Protein AF-A0A969PRB3-F1 (afdb_monomer)

Organism: NCBI:txid1237094

Secondary structure (DSSP, 8-state):
-PPPSEEEEEEEEE-SSEEEEE-SS-EEEEE--HHHHHHHHHHHHH-SS-EEEEETTTTEEE-HHHHGGGTTT-GGGTTGGGG---TTS---

Foldseek 3Di:
DDDDQKFKWKFPDADPFWTFTDGPVGTAIAGHDPVRNVVVVVCVVVDVIDMFMARPVVRHTDDCVVVVVCVVPDPVCVVVVQQPQPPVRDGD

pLDDT: mean 72.0, std 20.44, range [35.0, 94.62]

Sequence (92 aa):
MEMLRYEHGIVKEFGDQEAIVSTPELDYHLKLTEEENGVIQMLLLEKETVYVLVDTEEKRIVFENVLESSEHANPELIDLENDAVDENGFVK

Structure (mmCIF, N/CA/C/O backbone):
data_AF-A0A969PRB3-F1
#
_entry.id   AF-A0A969PRB3-F1
#
loop_
_atom_site.group_PDB
_atom_site.id
_atom_site.type_symbol
_atom_site.label_atom_id
_atom_site.label_alt_id
_atom_site.label_comp_id
_atom_site.label_asym_id
_atom_site.label_entity_id
_atom_site.label_seq_id
_atom_site.pdbx_PDB_ins_code
_atom_site.Cartn_x
_atom_site.Cartn_y
_atom_site.Cartn_z
_atom_site.occupancy
_atom_site.B_iso_or_equiv
_atom_site.auth_seq_id
_atom_site.auth_comp_id
_atom_site.auth_asym_id
_atom_sit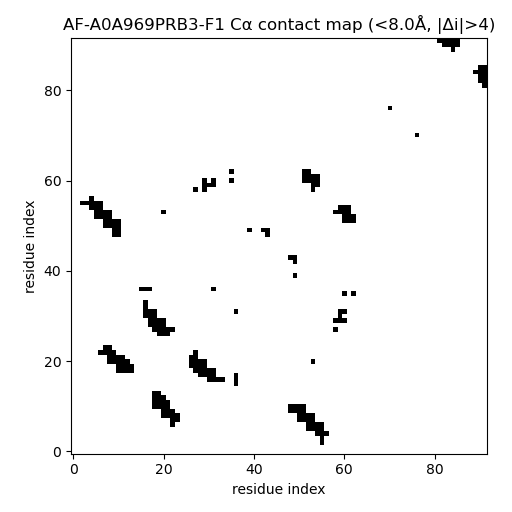e.auth_atom_id
_atom_site.pdbx_PDB_model_num
ATOM 1 N N . MET A 1 1 ? -2.506 -20.842 8.707 1.00 50.91 1 MET A N 1
ATOM 2 C CA . MET A 1 1 ? -1.498 -19.943 8.126 1.00 50.91 1 MET A CA 1
ATOM 3 C C . MET A 1 1 ? -1.408 -18.762 9.058 1.00 50.91 1 MET A C 1
ATOM 5 O O . MET A 1 1 ? -2.448 -18.296 9.507 1.00 50.91 1 MET A O 1
ATOM 9 N N . GLU A 1 2 ? -0.196 -18.421 9.470 1.00 56.06 2 GLU A N 1
ATOM 10 C CA . GLU A 1 2 ? 0.074 -17.230 10.273 1.00 56.06 2 GLU A CA 1
ATOM 11 C C . GLU A 1 2 ? 0.125 -16.069 9.276 1.00 56.06 2 GLU A C 1
ATOM 13 O O . GLU A 1 2 ? 0.879 -16.160 8.310 1.00 56.06 2 GLU A O 1
ATOM 18 N N . MET A 1 3 ? -0.747 -15.068 9.424 1.00 61.25 3 MET A N 1
ATOM 19 C CA . MET A 1 3 ? -0.704 -13.895 8.546 1.00 61.25 3 MET A CA 1
ATOM 20 C C . MET A 1 3 ? 0.578 -13.130 8.858 1.00 61.25 3 MET A C 1
ATOM 22 O O . MET A 1 3 ? 0.869 -12.868 10.029 1.00 61.25 3 MET A O 1
ATOM 26 N N . LEU A 1 4 ? 1.352 -12.805 7.825 1.00 71.25 4 LEU A N 1
ATOM 27 C CA . LEU A 1 4 ? 2.526 -11.963 7.990 1.00 71.25 4 LEU A CA 1
ATOM 28 C C . LEU A 1 4 ? 2.044 -10.556 8.351 1.00 71.25 4 LEU A C 1
ATOM 30 O O . LEU A 1 4 ? 1.139 -10.014 7.717 1.00 71.25 4 LEU A O 1
ATOM 34 N N . ARG A 1 5 ? 2.636 -9.959 9.389 1.00 79.62 5 ARG A N 1
ATOM 35 C CA . ARG A 1 5 ? 2.286 -8.595 9.819 1.00 79.62 5 ARG A CA 1
ATOM 36 C C . ARG A 1 5 ? 2.524 -7.572 8.708 1.00 79.62 5 ARG A C 1
ATOM 38 O O . ARG A 1 5 ? 1.780 -6.604 8.589 1.00 79.62 5 ARG A O 1
ATOM 45 N N . TYR A 1 6 ? 3.544 -7.817 7.893 1.00 82.00 6 TYR A N 1
ATOM 46 C CA . TYR A 1 6 ? 3.889 -7.001 6.744 1.00 82.00 6 TYR A CA 1
ATOM 47 C C . TYR A 1 6 ? 3.854 -7.841 5.475 1.00 82.00 6 TYR A C 1
ATOM 49 O O . TYR A 1 6 ? 4.468 -8.907 5.415 1.00 82.00 6 TYR A O 1
ATOM 57 N N . GLU A 1 7 ? 3.159 -7.343 4.458 1.00 84.94 7 GLU A N 1
ATOM 58 C CA . GLU A 1 7 ? 3.048 -7.997 3.158 1.00 84.94 7 GLU A CA 1
ATOM 59 C C . GLU A 1 7 ? 3.398 -7.044 2.024 1.00 84.94 7 GLU A C 1
ATOM 61 O O . GLU A 1 7 ? 2.996 -5.881 2.016 1.00 84.94 7 GLU A O 1
ATOM 66 N N . HIS A 1 8 ? 4.122 -7.553 1.030 1.00 84.00 8 HIS A N 1
ATOM 67 C CA . HIS A 1 8 ? 4.371 -6.812 -0.197 1.00 84.00 8 HIS A CA 1
ATOM 68 C C . HIS A 1 8 ? 3.103 -6.784 -1.043 1.00 84.00 8 HIS A C 1
ATOM 70 O O . HIS A 1 8 ? 2.462 -7.814 -1.271 1.00 84.00 8 HIS A O 1
ATOM 76 N N . GLY A 1 9 ? 2.764 -5.601 -1.535 1.00 87.12 9 GLY A N 1
ATOM 77 C CA . GLY A 1 9 ? 1.601 -5.387 -2.368 1.00 87.12 9 GLY A CA 1
ATOM 78 C C . GLY A 1 9 ? 1.867 -4.435 -3.521 1.00 87.12 9 GLY A C 1
ATOM 79 O O . GLY A 1 9 ? 2.853 -3.699 -3.561 1.00 87.12 9 GLY A O 1
ATOM 80 N N . ILE A 1 10 ? 0.956 -4.463 -4.484 1.00 89.19 10 ILE A N 1
ATOM 81 C CA . ILE A 1 10 ? 0.979 -3.598 -5.661 1.00 89.19 10 ILE A CA 1
ATOM 82 C C . ILE A 1 10 ? -0.256 -2.711 -5.625 1.00 89.19 10 ILE A C 1
ATOM 84 O O . ILE A 1 10 ? -1.374 -3.209 -5.471 1.00 89.19 10 ILE A O 1
ATOM 88 N N . VAL A 1 11 ? -0.071 -1.404 -5.798 1.00 91.12 11 VAL A N 1
ATOM 89 C CA . VAL A 1 11 ? -1.188 -0.468 -5.957 1.00 91.12 11 VAL A CA 1
ATOM 90 C C . VAL A 1 11 ? -1.862 -0.748 -7.304 1.00 91.12 11 VAL A C 1
ATOM 92 O O . VAL A 1 11 ? -1.293 -0.474 -8.359 1.00 91.12 11 VAL A O 1
ATOM 95 N N . LYS A 1 12 ? -3.069 -1.322 -7.268 1.00 92.12 12 LYS A N 1
ATOM 96 C CA . LYS A 1 12 ? -3.891 -1.622 -8.452 1.00 92.12 12 LYS A CA 1
ATOM 97 C C . LYS A 1 12 ? -4.737 -0.435 -8.885 1.00 92.12 12 LYS A C 1
ATOM 99 O O . LYS A 1 12 ? -4.847 -0.148 -10.072 1.00 92.12 12 LYS A O 1
ATOM 104 N N . GLU A 1 13 ? -5.380 0.201 -7.913 1.00 92.00 13 GLU A N 1
ATOM 105 C CA . GLU A 1 13 ? -6.292 1.318 -8.129 1.00 92.00 13 GLU A CA 1
ATOM 106 C C . GLU A 1 13 ? -5.959 2.423 -7.134 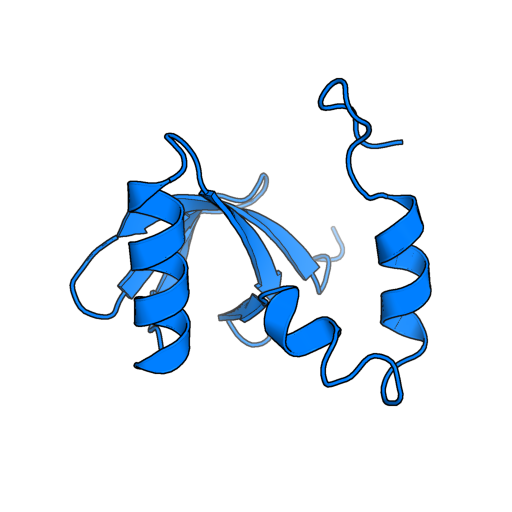1.00 92.00 13 GLU A C 1
ATOM 108 O O . GLU A 1 13 ? -5.616 2.153 -5.981 1.00 92.00 13 GLU A O 1
ATOM 113 N N . PHE A 1 14 ? -6.060 3.666 -7.592 1.00 92.38 14 PHE A N 1
ATOM 114 C CA . PHE A 1 14 ? -5.788 4.858 -6.804 1.00 92.38 14 PHE A CA 1
ATOM 115 C C . PHE A 1 14 ? -6.882 5.892 -7.075 1.00 92.38 14 PHE A C 1
ATOM 117 O O . PHE A 1 14 ? -7.150 6.233 -8.230 1.00 92.38 14 PHE A O 1
ATOM 124 N N . GLY A 1 15 ? -7.538 6.339 -6.007 1.00 89.50 15 GLY A N 1
ATOM 125 C CA . GLY A 1 15 ? -8.543 7.399 -5.999 1.00 89.50 15 GLY A CA 1
ATOM 126 C C . GLY A 1 15 ? -8.041 8.639 -5.258 1.00 89.50 15 GLY A C 1
ATOM 127 O O . GLY A 1 15 ? -6.856 8.765 -4.980 1.00 89.50 15 GLY A O 1
ATOM 128 N N . ASP A 1 16 ? -8.944 9.558 -4.909 1.00 86.06 16 ASP A N 1
ATOM 129 C CA . ASP A 1 16 ? -8.559 10.854 -4.326 1.00 86.06 16 ASP A CA 1
ATOM 130 C C . ASP A 1 16 ? -7.799 10.737 -2.990 1.00 86.06 16 ASP A C 1
ATOM 132 O O . ASP A 1 16 ? -6.910 11.547 -2.734 1.00 86.06 16 ASP A O 1
ATOM 136 N N . GLN A 1 17 ? -8.171 9.776 -2.132 1.00 90.56 17 GLN A N 1
ATOM 137 C CA . GLN A 1 17 ? -7.550 9.501 -0.819 1.00 90.56 17 GLN A CA 1
ATOM 138 C C . GLN A 1 17 ? -7.663 8.017 -0.433 1.00 90.56 17 GLN A C 1
ATOM 140 O O . GLN A 1 17 ? -7.761 7.648 0.741 1.00 90.56 17 GLN A O 1
ATOM 145 N N . GLU A 1 18 ? -7.724 7.146 -1.431 1.00 93.25 18 GLU A N 1
ATOM 146 C CA . GLU A 1 18 ? -7.842 5.710 -1.222 1.00 93.25 18 GLU A CA 1
ATOM 147 C C . GLU A 1 18 ? -7.038 4.950 -2.267 1.00 93.25 18 GLU A C 1
ATOM 149 O O . GLU A 1 18 ? -6.888 5.396 -3.404 1.00 93.25 18 GLU A O 1
ATOM 154 N N . ALA A 1 19 ? -6.531 3.790 -1.872 1.00 93.56 19 ALA A N 1
ATOM 155 C CA . ALA A 1 19 ? 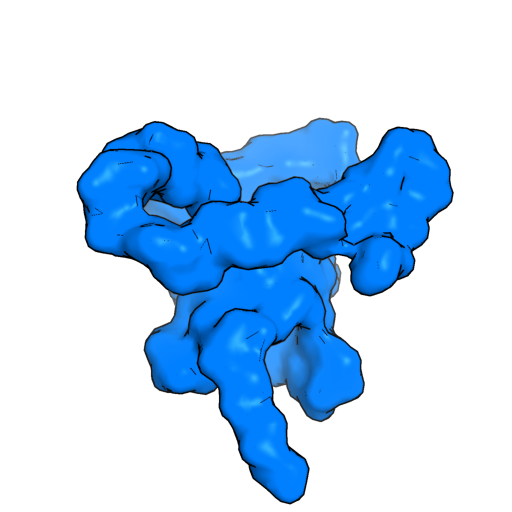-5.847 2.874 -2.765 1.00 93.56 19 ALA A CA 1
ATOM 156 C C . ALA A 1 19 ? -6.343 1.449 -2.549 1.00 93.56 19 ALA A C 1
ATOM 158 O O . ALA A 1 19 ? -6.614 1.030 -1.420 1.00 93.56 19 ALA A O 1
ATOM 159 N N . ILE A 1 20 ? -6.414 0.693 -3.642 1.00 94.62 20 ILE A N 1
ATOM 160 C CA . ILE A 1 20 ? -6.550 -0.759 -3.593 1.00 94.62 20 ILE A CA 1
ATOM 161 C C . ILE A 1 20 ? -5.163 -1.353 -3.791 1.00 94.62 20 ILE A C 1
ATOM 163 O O . ILE A 1 20 ? -4.560 -1.198 -4.856 1.00 94.62 20 ILE A O 1
ATOM 167 N N . VAL A 1 21 ? -4.665 -2.036 -2.763 1.00 93.31 21 VAL A N 1
ATOM 168 C CA . VAL A 1 21 ? -3.364 -2.704 -2.781 1.00 93.31 21 VAL A CA 1
ATOM 169 C C . VAL A 1 21 ? -3.570 -4.208 -2.821 1.00 93.31 21 VAL A C 1
ATOM 171 O O . VAL A 1 21 ? -4.217 -4.772 -1.947 1.00 93.31 21 VAL A O 1
ATOM 174 N N . SER A 1 22 ? -3.022 -4.858 -3.841 1.00 92.75 22 SER A N 1
ATOM 175 C CA . SER A 1 22 ? -3.115 -6.303 -4.035 1.00 92.75 22 SER A CA 1
ATOM 176 C C . SER A 1 22 ? -1.887 -6.992 -3.462 1.00 92.75 22 SER A C 1
ATOM 178 O O . SER A 1 22 ? -0.779 -6.712 -3.920 1.00 92.75 22 SER A O 1
ATOM 180 N N . THR A 1 23 ? -2.075 -7.878 -2.487 1.00 88.25 23 THR A N 1
ATOM 181 C CA . THR A 1 23 ? -1.042 -8.792 -1.976 1.00 88.25 23 THR A CA 1
ATOM 182 C C . THR A 1 23 ? -1.288 -10.213 -2.510 1.00 88.25 23 THR A C 1
ATOM 184 O O . THR A 1 23 ? -2.318 -10.465 -3.147 1.00 88.25 23 THR A O 1
ATOM 187 N N . PRO A 1 24 ? -0.365 -11.173 -2.296 1.00 83.44 24 PRO A N 1
ATOM 188 C CA . PRO A 1 24 ? -0.577 -12.564 -2.697 1.00 83.44 24 PRO A CA 1
ATOM 189 C C . PRO A 1 24 ? -1.813 -13.216 -2.063 1.00 83.44 24 PRO A C 1
ATOM 191 O O . PRO A 1 24 ? -2.377 -14.139 -2.654 1.00 83.44 24 PRO A O 1
ATOM 194 N N . GLU A 1 25 ? -2.223 -12.762 -0.875 1.00 84.00 25 GLU A N 1
ATOM 195 C CA . GLU A 1 25 ? -3.357 -13.335 -0.149 1.00 84.00 25 GLU A CA 1
ATOM 196 C C . GLU A 1 25 ? -4.670 -12.590 -0.419 1.00 84.00 25 GLU A C 1
ATOM 198 O O . GLU A 1 25 ? -5.714 -13.237 -0.563 1.00 84.00 25 GLU A O 1
ATOM 203 N N . LEU A 1 26 ? -4.646 -11.251 -0.496 1.00 89.62 26 LEU A N 1
ATOM 204 C CA . LEU A 1 26 ? -5.866 -10.456 -0.646 1.00 89.62 26 LEU A CA 1
ATOM 205 C C . LEU A 1 26 ? -5.666 -9.044 -1.218 1.00 89.62 26 LEU A C 1
ATOM 207 O O . LEU A 1 26 ? -4.573 -8.488 -1.246 1.00 89.62 26 LEU A O 1
ATOM 211 N N . ASP A 1 27 ? -6.782 -8.443 -1.635 1.00 92.50 27 ASP A N 1
ATOM 212 C CA . ASP A 1 27 ? -6.855 -7.030 -1.999 1.00 92.50 27 ASP A CA 1
ATOM 213 C C . ASP A 1 27 ? -7.289 -6.200 -0.774 1.00 92.50 27 ASP A C 1
ATOM 215 O O . ASP A 1 27 ? -8.349 -6.424 -0.179 1.00 92.50 27 ASP A O 1
ATOM 219 N N . TYR A 1 28 ? -6.470 -5.219 -0.401 1.00 91.94 28 TYR A N 1
ATOM 220 C CA . TYR A 1 28 ? -6.715 -4.280 0.686 1.00 91.94 28 TYR A CA 1
ATOM 221 C C . TYR A 1 28 ? -7.255 -2.958 0.153 1.00 91.94 28 TYR A C 1
ATOM 223 O O . TYR A 1 28 ? -6.637 -2.325 -0.697 1.00 91.94 28 TYR A O 1
ATOM 231 N N . HIS A 1 29 ? -8.371 -2.501 0.718 1.00 94.25 29 HIS A N 1
ATOM 232 C CA . HIS A 1 29 ? -8.897 -1.156 0.494 1.00 94.25 29 HIS A CA 1
ATOM 233 C C . HIS A 1 29 ? -8.392 -0.245 1.610 1.00 94.25 29 HIS A C 1
ATOM 235 O O . HIS A 1 29 ? -8.826 -0.366 2.760 1.00 94.25 29 HIS A O 1
ATOM 241 N N . LEU A 1 30 ? -7.457 0.638 1.277 1.00 91.75 30 LEU A N 1
ATOM 242 C CA . LEU A 1 30 ? -6.708 1.439 2.235 1.00 91.75 30 LEU A CA 1
ATOM 243 C C . LEU A 1 30 ? -7.081 2.910 2.081 1.00 91.75 30 LEU A C 1
ATOM 245 O O . LEU A 1 30 ? -7.072 3.450 0.977 1.00 91.75 30 LEU A O 1
ATOM 249 N N . LYS A 1 31 ? -7.401 3.559 3.202 1.00 92.31 31 LYS A N 1
ATOM 250 C CA . LYS A 1 31 ? -7.520 5.018 3.253 1.00 92.31 31 LYS A CA 1
ATOM 251 C C . LYS A 1 31 ? -6.136 5.611 3.420 1.00 92.31 31 LYS A C 1
ATOM 253 O O . LYS A 1 31 ? -5.377 5.142 4.263 1.00 92.31 31 LYS A O 1
ATOM 258 N N . LEU A 1 32 ? -5.857 6.649 2.650 1.00 89.56 32 LEU A N 1
ATOM 259 C CA . LEU A 1 32 ? -4.580 7.336 2.658 1.00 89.56 32 LEU A CA 1
ATOM 260 C C . LEU A 1 32 ? -4.713 8.659 3.401 1.00 89.56 32 LEU A C 1
ATOM 262 O O . LEU A 1 32 ? -5.702 9.382 3.268 1.00 89.56 32 LEU A O 1
ATOM 266 N N . THR A 1 33 ? -3.692 8.986 4.175 1.00 88.69 33 THR A N 1
ATOM 267 C CA . THR A 1 33 ? -3.458 10.350 4.645 1.00 88.69 33 THR A CA 1
ATOM 268 C C . THR A 1 33 ? -3.042 11.248 3.476 1.00 88.69 33 THR A C 1
ATOM 270 O O . THR A 1 33 ? -2.646 10.768 2.414 1.00 88.69 33 THR A O 1
ATOM 273 N N . GLU A 1 34 ? -3.110 12.570 3.654 1.00 87.56 34 GLU A N 1
ATOM 274 C CA . GLU A 1 34 ? -2.697 13.523 2.609 1.00 87.56 34 GLU A CA 1
ATOM 275 C C . GLU A 1 34 ? -1.232 13.328 2.183 1.00 87.56 34 GLU A C 1
ATOM 277 O O . GLU A 1 34 ? -0.910 13.466 1.003 1.00 87.56 34 GLU A O 1
ATOM 282 N N . GLU A 1 35 ? -0.361 12.967 3.130 1.00 85.44 35 GLU A N 1
ATOM 283 C CA . GLU A 1 35 ? 1.052 12.684 2.878 1.00 85.44 35 GLU A CA 1
ATOM 284 C C . GLU A 1 35 ? 1.229 11.428 2.013 1.00 85.44 35 GLU A C 1
ATOM 286 O O . GLU A 1 35 ? 1.820 11.500 0.936 1.00 85.44 35 GLU A O 1
ATOM 291 N N . GLU A 1 36 ? 0.657 10.297 2.433 1.00 84.62 36 GLU A N 1
ATOM 292 C CA . GLU A 1 36 ? 0.716 9.021 1.702 1.00 84.62 36 GLU A CA 1
ATOM 293 C C . GLU A 1 36 ? 0.115 9.141 0.295 1.00 84.62 36 GLU A C 1
ATOM 295 O O . GLU A 1 36 ? 0.654 8.603 -0.673 1.00 84.62 36 GLU A O 1
ATOM 300 N N . ASN A 1 37 ? -0.980 9.894 0.173 1.00 90.00 37 ASN A N 1
ATOM 301 C CA . ASN A 1 37 ? -1.622 10.184 -1.101 1.00 90.00 37 ASN A CA 1
ATOM 302 C C . ASN A 1 37 ? -0.680 10.934 -2.050 1.00 90.00 37 ASN A C 1
ATOM 304 O O . ASN A 1 37 ? -0.558 10.571 -3.219 1.00 90.00 37 ASN A O 1
ATOM 308 N N . GLY A 1 38 ? 0.030 11.942 -1.535 1.00 87.88 38 GLY A N 1
ATOM 309 C CA . GLY A 1 38 ? 1.038 12.678 -2.294 1.00 87.88 38 GLY A CA 1
ATOM 310 C C . GLY A 1 38 ? 2.190 11.786 -2.761 1.00 87.88 38 GLY A C 1
ATOM 311 O O . GLY A 1 38 ? 2.613 11.888 -3.914 1.00 87.88 38 GLY A O 1
ATOM 312 N N . VAL A 1 39 ? 2.659 10.872 -1.903 1.00 86.88 39 VAL A N 1
ATOM 313 C CA . VAL A 1 39 ? 3.727 9.921 -2.253 1.00 86.88 39 VAL A CA 1
ATOM 314 C C . VAL A 1 39 ? 3.273 8.960 -3.352 1.00 86.88 39 VAL A C 1
ATOM 316 O O . VAL A 1 39 ? 3.968 8.827 -4.358 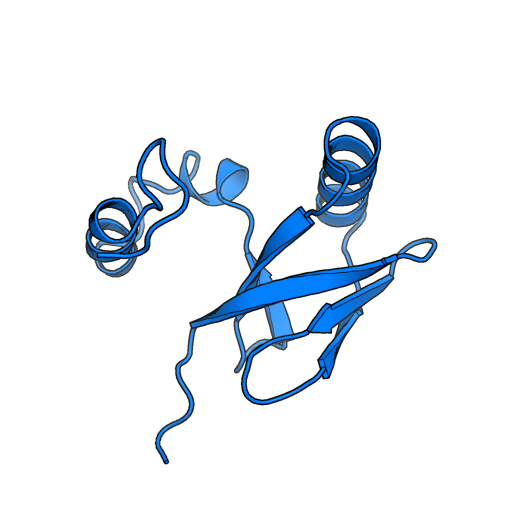1.00 86.88 39 VAL A O 1
ATOM 319 N N . ILE A 1 40 ? 2.103 8.323 -3.217 1.00 86.44 40 ILE A N 1
ATOM 320 C CA . ILE A 1 40 ? 1.595 7.395 -4.244 1.00 86.44 40 ILE A CA 1
ATOM 321 C C . ILE A 1 40 ? 1.361 8.119 -5.563 1.00 86.44 40 ILE A C 1
ATOM 323 O O . ILE A 1 40 ? 1.753 7.612 -6.613 1.00 86.44 40 ILE A O 1
ATOM 327 N N . GLN A 1 41 ? 0.761 9.308 -5.518 1.00 88.12 41 GLN A N 1
ATOM 328 C CA . GLN A 1 41 ? 0.518 10.098 -6.715 1.00 88.12 41 GLN A CA 1
ATOM 329 C C . GLN A 1 41 ? 1.827 10.417 -7.447 1.00 88.12 41 GLN A C 1
ATOM 331 O O . GLN A 1 41 ? 1.888 10.289 -8.667 1.00 88.12 41 GLN A O 1
ATOM 336 N N . MET A 1 42 ? 2.882 10.789 -6.717 1.00 84.75 42 MET A N 1
ATOM 337 C CA . MET A 1 42 ? 4.206 11.016 -7.296 1.00 84.75 42 MET A CA 1
ATOM 338 C C . MET A 1 42 ? 4.785 9.730 -7.904 1.00 84.75 42 MET A C 1
ATOM 340 O O . MET A 1 42 ? 5.230 9.745 -9.049 1.00 84.75 42 MET A O 1
ATOM 344 N N . LEU A 1 43 ? 4.717 8.604 -7.189 1.00 83.69 43 LEU A N 1
ATOM 345 C CA . LEU A 1 43 ? 5.239 7.321 -7.667 1.00 83.69 43 LEU A CA 1
ATOM 346 C C . LEU A 1 43 ? 4.512 6.813 -8.920 1.00 83.69 43 LEU A C 1
ATOM 348 O O . LEU A 1 43 ? 5.164 6.287 -9.816 1.00 83.69 43 LEU A O 1
ATOM 352 N N . LEU A 1 44 ? 3.192 7.002 -9.018 1.00 83.75 44 LEU A N 1
ATOM 353 C CA . LEU A 1 44 ? 2.398 6.645 -10.203 1.00 83.75 44 LEU A CA 1
ATOM 354 C C . LEU A 1 44 ? 2.717 7.523 -11.423 1.00 83.75 44 LEU A C 1
ATOM 356 O O . LEU A 1 44 ? 2.505 7.099 -12.557 1.00 83.75 44 LEU A O 1
ATOM 360 N N . LEU A 1 45 ? 3.205 8.751 -11.213 1.00 84.81 45 LEU A N 1
ATOM 361 C CA . LEU A 1 45 ? 3.670 9.611 -12.306 1.00 84.81 45 LEU A CA 1
ATOM 362 C C . LEU A 1 45 ? 5.036 9.166 -12.841 1.00 84.81 45 LEU A C 1
ATOM 364 O O . LEU A 1 45 ? 5.315 9.342 -14.027 1.00 84.81 45 LEU A O 1
ATOM 368 N N . GLU A 1 46 ? 5.887 8.612 -11.978 1.00 76.81 46 GLU A N 1
ATOM 369 C CA . GLU A 1 46 ? 7.248 8.188 -12.324 1.00 76.81 46 GLU A CA 1
ATOM 370 C C . GLU A 1 46 ? 7.329 6.735 -12.806 1.00 76.81 46 GLU A C 1
ATOM 372 O O . GLU A 1 46 ? 8.188 6.401 -13.625 1.00 76.81 46 GLU A O 1
ATOM 377 N N . LYS A 1 47 ? 6.455 5.861 -12.296 1.00 73.31 47 LYS A N 1
ATOM 378 C CA . LYS A 1 47 ? 6.493 4.412 -12.510 1.00 73.31 47 LYS A CA 1
ATOM 379 C C . LYS A 1 47 ? 5.144 3.902 -13.005 1.00 73.31 47 LYS A C 1
ATOM 381 O O . LYS A 1 47 ? 4.094 4.292 -12.512 1.00 73.31 47 LYS A O 1
ATOM 386 N N . GLU A 1 48 ? 5.181 2.942 -13.928 1.00 73.12 48 GLU A N 1
ATOM 387 C CA . GLU A 1 48 ? 3.977 2.250 -14.416 1.00 73.12 48 GLU A CA 1
ATOM 388 C C . GLU A 1 48 ? 3.342 1.355 -13.337 1.00 73.12 48 GLU A C 1
ATOM 390 O O . GLU A 1 48 ? 2.145 1.085 -13.360 1.00 73.12 48 GLU A O 1
ATOM 395 N N . THR A 1 49 ? 4.137 0.886 -12.372 1.00 77.25 49 THR A N 1
ATOM 396 C CA . THR A 1 49 ? 3.678 0.031 -11.273 1.00 77.25 49 THR A CA 1
ATOM 397 C C . THR A 1 49 ? 4.299 0.487 -9.961 1.00 77.25 49 THR A C 1
ATOM 399 O O . THR A 1 49 ? 5.513 0.689 -9.878 1.00 77.25 49 THR A O 1
ATOM 402 N N . VAL A 1 50 ? 3.464 0.630 -8.931 1.00 82.06 50 VAL A N 1
ATOM 403 C CA . VAL A 1 50 ? 3.875 1.069 -7.594 1.00 82.06 50 VAL A CA 1
ATOM 404 C C . VAL A 1 50 ? 3.792 -0.106 -6.628 1.00 82.06 50 VAL A C 1
ATOM 406 O O . VAL A 1 50 ? 2.709 -0.624 -6.351 1.00 82.06 50 VAL A O 1
ATOM 409 N N . TYR A 1 51 ? 4.958 -0.515 -6.137 1.00 83.00 51 TYR A N 1
ATOM 410 C CA . TYR A 1 51 ? 5.121 -1.537 -5.109 1.00 83.00 51 TYR A CA 1
ATOM 411 C C . TYR A 1 51 ? 5.162 -0.866 -3.742 1.00 83.00 51 TYR A C 1
ATOM 413 O O . TYR A 1 51 ? 5.815 0.165 -3.581 1.00 83.00 51 TYR A O 1
ATOM 421 N N . VAL A 1 52 ? 4.451 -1.441 -2.779 1.00 85.56 52 VAL A N 1
ATOM 422 C CA . VAL A 1 52 ? 4.355 -0.926 -1.413 1.00 85.56 52 VAL A CA 1
ATOM 423 C C . VAL A 1 52 ? 4.352 -2.068 -0.406 1.00 85.56 52 VAL A C 1
ATOM 425 O O . VAL A 1 52 ? 4.031 -3.206 -0.748 1.00 85.56 52 VAL A O 1
ATOM 428 N N . LEU A 1 53 ? 4.652 -1.754 0.849 1.00 86.31 53 LEU A N 1
ATOM 429 C CA . LEU A 1 53 ? 4.470 -2.675 1.962 1.00 86.31 53 LEU A CA 1
ATOM 430 C C . LEU A 1 53 ? 3.147 -2.355 2.672 1.00 86.31 53 LEU A C 1
ATOM 432 O O . LEU A 1 53 ? 2.810 -1.190 2.872 1.00 86.31 53 LEU A O 1
ATOM 436 N N . VAL A 1 54 ? 2.381 -3.376 3.039 1.00 87.12 54 VAL A N 1
ATOM 437 C CA . VAL A 1 54 ? 1.104 -3.251 3.749 1.00 87.12 54 VAL A CA 1
ATOM 438 C C . VAL A 1 54 ? 1.267 -3.811 5.151 1.00 87.12 54 VAL A C 1
ATOM 440 O O . VAL A 1 54 ? 1.651 -4.965 5.314 1.00 87.12 54 VAL A O 1
ATOM 443 N N . ASP A 1 55 ? 0.944 -3.004 6.160 1.00 87.62 55 ASP A N 1
ATOM 444 C CA . ASP A 1 55 ? 0.728 -3.491 7.523 1.00 87.62 55 ASP A CA 1
ATOM 445 C C . ASP A 1 55 ? -0.667 -4.129 7.577 1.00 87.62 55 ASP A C 1
ATOM 447 O O . ASP A 1 55 ? -1.683 -3.436 7.447 1.00 87.62 55 ASP A O 1
ATOM 451 N N . THR A 1 56 ? -0.722 -5.455 7.684 1.00 84.88 56 THR A N 1
ATOM 452 C CA . THR A 1 56 ? -1.961 -6.238 7.564 1.00 84.88 56 THR A CA 1
ATOM 453 C C . THR A 1 56 ? -2.833 -6.155 8.818 1.00 84.88 56 THR A C 1
ATOM 455 O O . THR A 1 56 ? -4.055 -6.326 8.728 1.00 84.88 56 THR A O 1
ATOM 458 N N . GLU A 1 57 ? -2.233 -5.833 9.968 1.00 85.94 57 GLU A N 1
ATOM 459 C CA . GLU A 1 57 ? -2.931 -5.638 11.240 1.00 85.94 57 GLU A CA 1
ATOM 460 C C . GLU A 1 57 ? -3.588 -4.256 11.287 1.00 85.94 57 GLU A C 1
ATOM 462 O O . GLU A 1 57 ? -4.793 -4.144 11.532 1.00 85.94 57 GLU A O 1
ATOM 467 N N . GLU A 1 58 ? -2.814 -3.211 10.984 1.00 84.06 58 GLU A N 1
ATOM 468 C CA . GLU A 1 58 ? -3.272 -1.816 11.020 1.00 84.06 58 GLU A CA 1
ATOM 469 C C . GLU A 1 58 ? -3.999 -1.392 9.734 1.00 84.06 58 GLU A C 1
ATOM 471 O O . GLU A 1 58 ? -4.665 -0.356 9.708 1.00 84.06 58 GLU A O 1
ATOM 476 N N . LYS A 1 59 ? -3.902 -2.198 8.668 1.00 86.19 59 LYS A N 1
ATOM 477 C CA . LYS A 1 59 ? -4.472 -1.940 7.336 1.00 86.19 59 LYS A CA 1
ATOM 478 C C . LYS A 1 59 ? -4.070 -0.564 6.818 1.00 86.19 59 LYS A C 1
ATOM 480 O O . LYS A 1 59 ? -4.918 0.300 6.579 1.00 86.19 59 LYS A O 1
ATOM 485 N N . ARG A 1 60 ? -2.765 -0.378 6.632 1.00 86.19 60 ARG A N 1
ATOM 486 C CA . ARG A 1 60 ? -2.178 0.852 6.084 1.00 86.19 60 ARG A CA 1
ATOM 487 C C . ARG A 1 60 ? -0.963 0.556 5.216 1.00 86.19 60 ARG A C 1
ATOM 489 O O . ARG A 1 60 ? -0.361 -0.510 5.330 1.00 86.19 60 ARG A O 1
ATOM 496 N N . ILE A 1 61 ? -0.602 1.519 4.377 1.00 86.12 61 ILE A N 1
ATOM 497 C CA . ILE A 1 61 ? 0.600 1.438 3.551 1.00 86.12 61 ILE A CA 1
ATOM 498 C C . ILE A 1 61 ? 1.800 1.920 4.363 1.00 86.12 61 ILE A C 1
ATOM 500 O O . ILE A 1 61 ? 1.710 2.876 5.127 1.00 86.12 61 ILE A O 1
ATOM 504 N N . VAL A 1 62 ? 2.929 1.244 4.200 1.00 82.56 62 VAL A N 1
ATOM 505 C CA . VAL A 1 62 ? 4.213 1.607 4.787 1.00 82.56 62 VAL A CA 1
ATOM 506 C C . VAL A 1 62 ? 5.134 2.041 3.648 1.00 82.56 62 VAL A C 1
ATOM 508 O O . VAL A 1 62 ? 5.384 1.275 2.718 1.00 82.56 62 VAL A O 1
ATOM 511 N N . PHE A 1 63 ? 5.613 3.286 3.706 1.00 71.50 63 PHE A N 1
ATOM 512 C CA . PHE A 1 63 ? 6.528 3.861 2.716 1.00 71.50 63 PHE A CA 1
ATOM 513 C C . PHE A 1 63 ? 7.952 3.929 3.270 1.00 71.50 63 PHE A C 1
ATOM 515 O O . PHE A 1 63 ? 8.172 4.449 4.364 1.00 71.50 63 PHE A O 1
ATOM 522 N N . GLU A 1 64 ? 8.926 3.476 2.479 1.00 57.59 64 GLU A N 1
ATOM 523 C CA . GLU A 1 64 ? 10.357 3.486 2.826 1.00 57.59 64 GLU A CA 1
ATOM 524 C C . GLU A 1 64 ? 10.918 4.886 3.112 1.00 57.59 64 GLU A C 1
ATOM 526 O O . GLU A 1 64 ? 11.744 5.044 4.003 1.00 57.59 64 GLU A O 1
ATOM 531 N N . ASN A 1 65 ? 10.379 5.942 2.499 1.00 45.16 65 ASN A N 1
ATOM 532 C CA . ASN A 1 65 ? 10.814 7.315 2.797 1.00 45.16 65 ASN A CA 1
ATOM 533 C C . ASN A 1 65 ? 10.466 7.779 4.233 1.00 45.16 65 ASN A C 1
ATOM 535 O O . ASN A 1 65 ? 11.057 8.734 4.737 1.00 45.16 65 ASN A O 1
ATOM 539 N N . VAL A 1 66 ? 9.533 7.105 4.922 1.00 45.62 66 VAL A N 1
ATOM 540 C CA . VAL A 1 66 ? 9.275 7.284 6.368 1.00 45.62 66 VAL A CA 1
ATOM 541 C C . VAL A 1 66 ? 10.176 6.359 7.202 1.00 45.62 66 VAL A C 1
ATOM 543 O O . VAL A 1 66 ? 10.491 6.668 8.356 1.00 45.62 66 VAL A O 1
ATOM 546 N N . LEU A 1 67 ? 10.641 5.252 6.615 1.00 36.41 67 LEU A N 1
ATOM 547 C CA . LEU A 1 67 ? 11.576 4.307 7.224 1.00 36.41 67 LEU A CA 1
ATOM 548 C C . LEU A 1 67 ? 12.984 4.919 7.345 1.00 36.41 67 LEU A C 1
ATOM 550 O O . LEU A 1 67 ? 13.552 4.828 8.425 1.00 36.41 67 LEU A O 1
ATOM 554 N N . GLU A 1 68 ? 13.475 5.690 6.365 1.00 37.84 68 GLU A N 1
ATOM 555 C CA . GLU A 1 68 ? 14.755 6.436 6.477 1.00 37.84 68 GLU A CA 1
ATOM 556 C C . GLU A 1 68 ? 14.740 7.498 7.599 1.00 37.84 68 GLU A C 1
ATOM 558 O O . GLU A 1 68 ? 15.726 7.718 8.303 1.00 37.84 68 GLU A O 1
ATOM 563 N N . SER A 1 69 ? 13.589 8.131 7.861 1.00 37.34 69 SER A N 1
ATOM 564 C CA . SER A 1 69 ? 13.443 9.053 9.006 1.00 37.34 69 SER A CA 1
ATOM 565 C C . SER A 1 69 ? 13.349 8.329 10.360 1.00 37.34 69 SER A C 1
ATOM 567 O O . SER A 1 69 ? 13.411 8.969 11.413 1.00 37.34 69 SER A O 1
ATOM 569 N N . SER A 1 70 ? 13.199 7.001 10.353 1.00 39.62 70 SER A N 1
ATOM 570 C CA . SER A 1 70 ? 13.02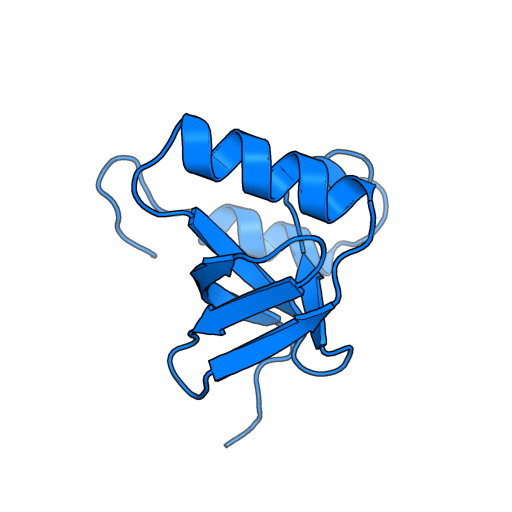3 6.152 11.535 1.00 39.62 70 SER A CA 1
ATOM 571 C C . SER A 1 70 ? 13.988 4.956 11.600 1.00 39.62 70 SER A C 1
ATOM 573 O O . SER A 1 70 ? 13.818 4.090 12.458 1.00 39.62 70 SER A O 1
ATOM 575 N N . GLU A 1 71 ? 15.074 4.951 10.817 1.00 35.00 71 GLU A N 1
ATOM 576 C CA . GLU A 1 71 ? 16.172 3.966 10.893 1.00 35.00 71 GLU A CA 1
ATOM 577 C C . GLU A 1 71 ? 16.862 3.933 12.271 1.00 35.00 71 GLU A C 1
ATOM 579 O O . GLU A 1 71 ? 17.556 2.984 12.629 1.00 35.00 71 GLU A O 1
ATOM 584 N N . HIS A 1 72 ? 16.643 4.944 13.113 1.00 40.31 72 HIS A N 1
ATOM 585 C CA . HIS A 1 72 ? 17.077 4.929 14.511 1.00 40.31 72 HIS A CA 1
ATOM 586 C C . HIS A 1 72 ? 16.098 4.255 15.487 1.00 40.31 72 HIS A C 1
ATOM 588 O O . HIS A 1 72 ? 16.424 4.146 16.670 1.00 40.31 72 HIS A O 1
ATOM 594 N N . ALA A 1 73 ? 14.914 3.816 15.047 1.00 38.53 73 ALA A N 1
ATOM 595 C CA . ALA A 1 73 ? 13.815 3.484 15.952 1.00 38.53 73 ALA A CA 1
ATOM 596 C C . ALA A 1 73 ? 13.372 2.013 15.969 1.00 38.53 73 ALA A C 1
ATOM 598 O O . ALA A 1 73 ? 12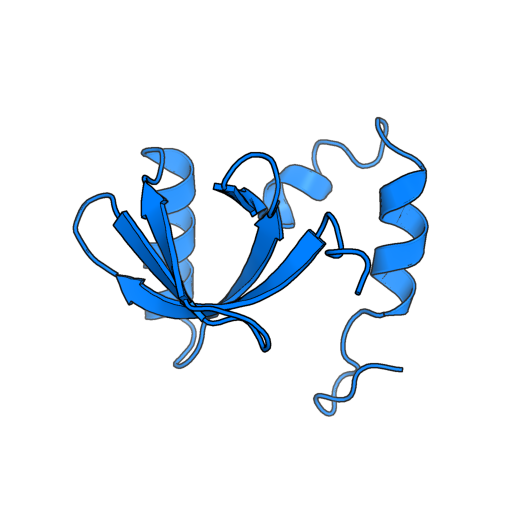.717 1.641 16.943 1.00 38.53 73 ALA A O 1
ATOM 599 N N . ASN A 1 74 ? 13.692 1.171 14.973 1.00 39.81 74 ASN A N 1
ATOM 600 C CA . ASN A 1 74 ? 13.177 -0.205 14.989 1.00 39.81 74 ASN A CA 1
ATOM 601 C C . ASN A 1 74 ? 14.111 -1.266 14.360 1.00 39.81 74 ASN A C 1
ATOM 603 O O . ASN A 1 74 ? 14.243 -1.321 13.140 1.00 39.81 74 ASN A O 1
ATOM 607 N N . PRO A 1 75 ? 14.730 -2.150 15.167 1.00 45.94 75 PRO A N 1
ATOM 608 C CA . PRO A 1 75 ? 15.673 -3.161 14.684 1.00 45.94 75 PRO A CA 1
ATOM 609 C C . PRO A 1 75 ? 15.036 -4.296 13.864 1.00 45.94 75 PRO A C 1
ATOM 611 O O . PRO A 1 75 ? 15.763 -5.005 13.181 1.00 45.94 75 PRO A O 1
ATOM 614 N N . GLU A 1 76 ? 13.709 -4.462 13.883 1.00 46.41 76 GLU A N 1
ATOM 615 C CA . GLU A 1 76 ? 13.001 -5.469 13.063 1.00 46.41 76 GLU A CA 1
ATOM 616 C C . GLU A 1 76 ? 12.920 -5.085 11.574 1.00 46.41 76 GLU A C 1
ATOM 618 O O . GLU A 1 76 ? 12.636 -5.928 10.730 1.00 46.41 76 GLU A O 1
ATOM 623 N N . LEU A 1 77 ? 13.199 -3.820 11.242 1.00 41.53 77 LEU A N 1
ATOM 624 C CA . LEU A 1 77 ? 13.223 -3.315 9.867 1.00 41.53 77 LEU A CA 1
ATOM 625 C C . LEU A 1 77 ? 14.590 -3.494 9.186 1.00 41.53 77 LEU A C 1
ATOM 627 O O . LEU A 1 77 ? 14.678 -3.406 7.969 1.00 41.53 77 LEU A O 1
ATOM 631 N N . ILE A 1 78 ? 15.646 -3.779 9.955 1.00 45.53 78 ILE A N 1
ATOM 632 C CA . ILE A 1 78 ? 17.014 -3.972 9.440 1.00 45.53 78 ILE A CA 1
ATOM 633 C C . ILE A 1 78 ? 17.134 -5.289 8.653 1.00 45.53 78 ILE A C 1
ATOM 635 O O . ILE A 1 78 ? 17.936 -5.391 7.727 1.00 45.53 78 ILE A O 1
ATOM 639 N N . ASP A 1 79 ? 16.314 -6.294 8.972 1.00 45.12 79 ASP A N 1
ATOM 640 C CA . ASP A 1 79 ? 16.274 -7.539 8.194 1.00 45.12 79 ASP A CA 1
ATOM 641 C C . ASP A 1 79 ? 15.577 -7.359 6.829 1.00 45.12 79 ASP A C 1
ATOM 643 O O . ASP A 1 79 ? 15.863 -8.118 5.908 1.00 45.12 79 ASP A O 1
ATOM 647 N N . LEU A 1 80 ? 14.742 -6.323 6.651 1.00 49.41 80 LEU A N 1
ATOM 648 C CA . LEU A 1 80 ? 14.014 -6.050 5.399 1.00 49.41 80 LEU A CA 1
ATOM 649 C C . LEU A 1 80 ? 14.885 -5.408 4.305 1.00 49.41 80 LEU A C 1
ATOM 651 O O . LEU A 1 80 ? 14.629 -5.643 3.127 1.00 49.41 80 LEU A O 1
ATOM 655 N N . GLU A 1 81 ? 15.951 -4.676 4.656 1.00 44.81 81 GLU A N 1
ATOM 656 C CA . GLU A 1 81 ? 16.932 -4.172 3.673 1.00 44.81 81 GLU A CA 1
ATOM 657 C C . GLU A 1 81 ? 17.657 -5.309 2.931 1.00 44.81 81 GLU A C 1
ATOM 659 O O . GLU A 1 81 ? 18.121 -5.124 1.807 1.00 44.81 81 GLU A O 1
ATOM 664 N N . ASN A 1 82 ? 17.759 -6.501 3.532 1.00 43.38 82 ASN A N 1
ATOM 665 C CA . ASN A 1 82 ? 18.437 -7.639 2.905 1.00 43.38 82 ASN A CA 1
ATOM 666 C C . ASN A 1 82 ? 17.556 -8.413 1.911 1.00 43.38 82 ASN A C 1
ATOM 668 O O . ASN A 1 82 ? 18.106 -9.135 1.077 1.00 43.38 82 ASN A O 1
ATOM 672 N N . ASP A 1 83 ? 16.234 -8.222 1.964 1.00 45.53 83 ASP A N 1
ATOM 673 C CA . ASP A 1 83 ? 15.269 -8.761 0.994 1.00 45.53 8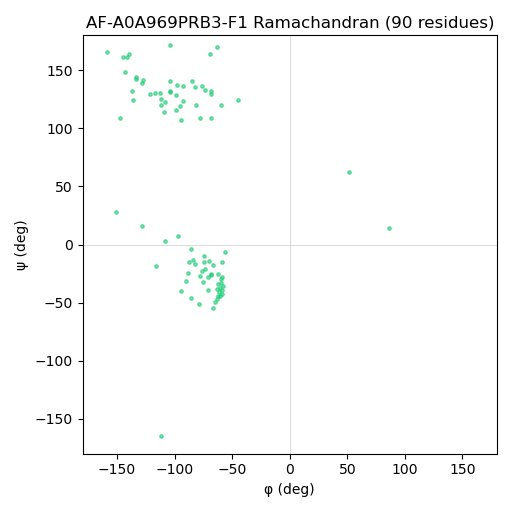3 ASP A CA 1
ATOM 674 C C . ASP A 1 83 ? 14.899 -7.728 -0.086 1.00 45.53 83 ASP A C 1
ATOM 676 O O . ASP A 1 83 ? 14.026 -7.973 -0.927 1.00 45.53 83 ASP A O 1
ATOM 680 N N . ALA A 1 84 ? 15.585 -6.577 -0.095 1.00 48.03 84 ALA A N 1
ATOM 681 C CA . ALA A 1 84 ? 15.459 -5.582 -1.142 1.00 48.03 84 ALA A CA 1
ATOM 682 C C . ALA A 1 84 ? 15.839 -6.205 -2.489 1.00 48.03 84 ALA A C 1
ATOM 684 O O . ALA A 1 84 ? 16.947 -6.703 -2.709 1.00 48.03 84 ALA A O 1
ATOM 685 N N . VAL A 1 85 ? 14.850 -6.178 -3.373 1.00 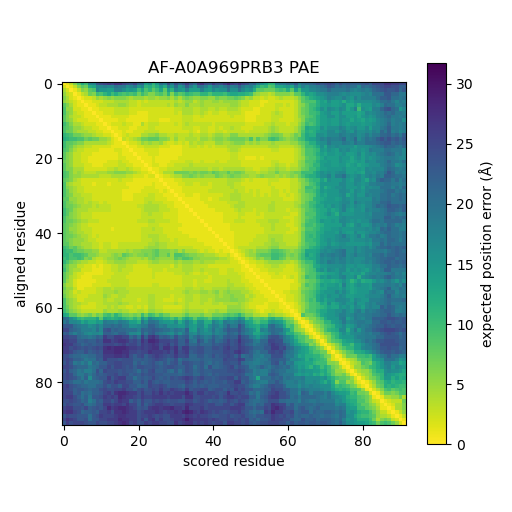48.91 85 VAL A N 1
ATOM 686 C CA . VAL A 1 85 ? 14.891 -6.662 -4.745 1.00 48.91 85 VAL A CA 1
ATOM 687 C C . VAL A 1 85 ? 16.178 -6.198 -5.427 1.00 48.91 85 VAL A C 1
ATOM 689 O O . VAL A 1 85 ? 16.466 -5.000 -5.470 1.00 48.91 85 VAL A O 1
ATOM 692 N N . ASP A 1 86 ? 16.952 -7.146 -5.960 1.00 54.00 86 ASP A N 1
ATOM 693 C CA . ASP A 1 86 ? 18.186 -6.811 -6.665 1.00 54.00 86 ASP A CA 1
ATOM 694 C C . ASP A 1 86 ? 17.905 -5.967 -7.924 1.00 54.00 86 ASP A C 1
ATOM 696 O O . ASP A 1 86 ? 16.770 -5.822 -8.385 1.00 54.00 86 ASP A O 1
ATOM 700 N N . GLU A 1 87 ? 18.956 -5.424 -8.538 1.00 46.69 87 GLU A N 1
ATOM 701 C CA . GLU A 1 87 ? 18.869 -4.641 -9.782 1.00 46.69 87 GLU A CA 1
ATOM 702 C C . GLU A 1 87 ? 18.204 -5.385 -10.966 1.00 46.69 87 GLU A C 1
ATOM 704 O O . GLU A 1 87 ? 17.939 -4.779 -12.006 1.00 46.69 87 GLU A O 1
ATOM 709 N N . ASN A 1 88 ? 17.904 -6.680 -10.810 1.00 44.62 88 ASN A N 1
ATOM 710 C CA . ASN A 1 88 ? 17.247 -7.535 -11.792 1.00 44.62 88 ASN A CA 1
ATOM 711 C C . ASN A 1 88 ? 15.803 -7.905 -11.422 1.00 44.62 88 ASN A C 1
ATOM 713 O O . ASN A 1 88 ? 15.171 -8.659 -12.167 1.00 44.62 88 ASN A O 1
ATOM 717 N N . GLY A 1 89 ? 15.254 -7.388 -10.322 1.00 38.09 89 GLY A N 1
ATOM 718 C CA . GLY A 1 89 ? 13.865 -7.646 -9.957 1.00 38.09 89 GLY A CA 1
ATOM 719 C C . GLY A 1 89 ? 13.638 -8.926 -9.144 1.00 38.09 89 GLY A C 1
ATOM 720 O O . GLY A 1 89 ? 12.486 -9.351 -9.040 1.00 38.09 89 GLY A O 1
ATOM 721 N N . PHE A 1 90 ? 14.677 -9.553 -8.574 1.00 40.78 90 PHE A N 1
ATOM 722 C CA . PHE A 1 90 ? 14.524 -10.769 -7.765 1.00 40.78 90 PHE A CA 1
ATOM 723 C C . PHE A 1 90 ? 14.642 -10.507 -6.257 1.00 40.78 90 PHE A C 1
ATOM 725 O O . PHE A 1 90 ? 15.594 -9.882 -5.796 1.00 40.78 90 PHE A O 1
ATOM 732 N N . VAL A 1 91 ? 13.674 -11.044 -5.503 1.00 51.59 91 VAL A N 1
ATOM 733 C CA . VAL A 1 91 ? 13.710 -11.185 -4.034 1.00 51.59 91 VAL A CA 1
ATOM 734 C C . VAL A 1 91 ? 14.635 -12.357 -3.695 1.00 51.59 91 VAL A C 1
ATOM 736 O O . VAL A 1 91 ? 14.586 -13.380 -4.391 1.00 51.59 91 VAL A O 1
ATOM 739 N N . LYS A 1 92 ? 15.501 -12.210 -2.690 1.00 42.81 92 LYS A N 1
ATOM 740 C CA . LYS A 1 92 ? 16.472 -13.245 -2.313 1.00 42.81 92 LYS A CA 1
ATOM 741 C C . LYS A 1 92 ? 15.903 -14.290 -1.357 1.00 42.81 92 LYS A C 1
ATOM 743 O O . LYS A 1 92 ? 14.930 -13.981 -0.648 1.00 42.81 92 LYS A O 1
#

Mean predicted aligned error: 11.18 Å

Nearest PDB structures (foldseek):
  1ixr-assembly1_B  TM=6.633E-01  e=2.998E-01  Thermus thermophilus
  4qiw-assembly2_Q  TM=4.513E-01  e=8.058E-01  Thermococcus kodakarensis KOD1
  2yty-assembly1_A  TM=5.746E-01  e=2.949E+00  Homo sapie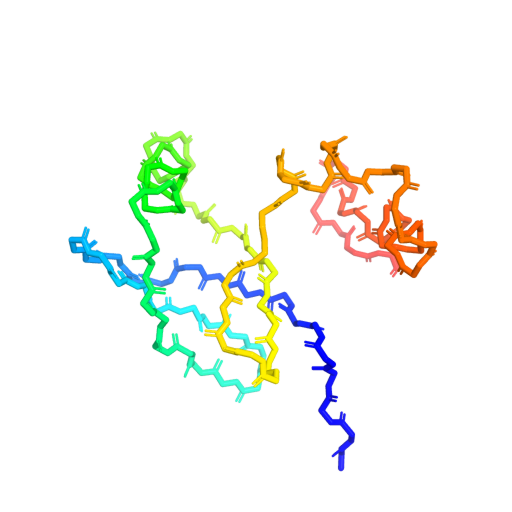ns
  6rji-assembly1_A  TM=5.223E-01  e=9.541E+00  Staphylococcus aureus subsp. aureus NCTC 8325

Radius of gyration: 13.31 Å; Cα contacts (8 Å, |Δi|>4): 118; chains: 1; bounding box: 28×34×30 Å

Solvent-accessible surface area (backbone atoms only — not comparable to full-atom values): 5625 Å² total; per-residue (Å²): 132,84,80,60,61,64,41,66,24,35,58,77,45,77,60,96,46,35,36,34,32,41,37,95,88,50,76,43,83,29,72,43,53,78,65,57,37,51,51,51,54,51,42,56,74,76,31,100,70,43,78,43,38,31,34,62,82,80,55,39,81,52,59,65,82,60,44,71,80,38,71,91,72,53,79,82,56,63,65,53,66,73,47,52,57,43,103,83,74,48,69,115